Protein AF-A0A364XZM2-F1 (afdb_monomer_lite)

Radius of gyration: 12.2 Å; chains: 1; bounding box: 32×24×28 Å

Sequence (77 aa):
EHDWKGALTYRRHRSLRSSLVECAWSAIQKDPVMSQRYNELKQRLTGKRAIIVIARKLISRIYAVLKNQTPYQLGYA

Structure (mmCIF, N/CA/C/O backbone):
data_AF-A0A364XZM2-F1
#
_entry.id   AF-A0A364XZM2-F1
#
loop_
_atom_site.group_PDB
_atom_site.id
_atom_site.type_symbol
_atom_site.label_atom_id
_atom_site.label_alt_id
_atom_site.label_comp_id
_atom_site.label_asym_id
_atom_site.label_entity_id
_atom_site.label_seq_id
_atom_site.pdbx_PDB_ins_code
_atom_site.Cartn_x
_atom_site.Cartn_y
_atom_site.Cartn_z
_atom_site.occupancy
_atom_site.B_iso_or_equiv
_atom_site.auth_seq_id
_atom_site.auth_comp_id
_atom_site.auth_asym_id
_atom_site.auth_atom_id
_atom_site.pdbx_PDB_model_num
ATOM 1 N N . GLU A 1 1 ? 4.736 -12.131 6.375 1.00 54.12 1 GLU A N 1
ATOM 2 C CA . GLU A 1 1 ? 3.668 -11.888 5.378 1.00 54.12 1 GLU A CA 1
ATOM 3 C C . GLU A 1 1 ? 4.072 -12.455 4.023 1.00 54.12 1 GLU A C 1
ATOM 5 O O . GLU A 1 1 ? 5.222 -12.296 3.633 1.00 54.12 1 GLU A O 1
ATOM 10 N N . HIS A 1 2 ? 3.162 -13.136 3.323 1.00 62.72 2 HIS A N 1
ATOM 11 C CA . HIS A 1 2 ? 3.429 -13.685 1.991 1.00 62.72 2 HIS A CA 1
ATOM 12 C C . HIS A 1 2 ? 3.156 -12.600 0.932 1.00 62.72 2 HIS A C 1
ATOM 14 O O . HIS A 1 2 ? 2.004 -12.227 0.704 1.00 62.72 2 HIS A O 1
ATOM 20 N N . ASP A 1 3 ? 4.202 -12.079 0.284 1.00 68.00 3 ASP A N 1
ATOM 21 C CA . ASP A 1 3 ? 4.057 -11.078 -0.780 1.00 68.00 3 ASP A CA 1
ATOM 22 C C . ASP A 1 3 ? 3.522 -11.734 -2.063 1.00 68.00 3 ASP A C 1
ATOM 24 O O . ASP A 1 3 ? 4.269 -12.284 -2.875 1.00 68.00 3 ASP A O 1
ATOM 28 N N . TRP A 1 4 ? 2.201 -11.691 -2.248 1.00 67.88 4 TRP A N 1
ATOM 29 C CA . TRP A 1 4 ? 1.532 -12.279 -3.411 1.00 67.88 4 TRP A CA 1
ATOM 30 C C . TRP A 1 4 ? 1.984 -11.626 -4.729 1.00 67.88 4 TRP A C 1
ATOM 32 O O . TRP A 1 4 ? 1.689 -10.458 -5.003 1.00 67.88 4 TRP A O 1
ATOM 42 N N . LYS A 1 5 ? 2.620 -12.404 -5.612 1.00 67.44 5 LYS A N 1
ATOM 43 C CA . LYS A 1 5 ? 3.175 -11.941 -6.903 1.00 67.44 5 LYS A CA 1
ATOM 44 C C . LYS A 1 5 ? 2.159 -11.953 -8.068 1.00 67.44 5 LYS A C 1
ATOM 46 O O . LYS A 1 5 ? 2.531 -12.197 -9.209 1.00 67.44 5 LYS A O 1
ATOM 51 N N . GLY A 1 6 ? 0.875 -11.701 -7.791 1.00 73.75 6 GLY A N 1
ATOM 52 C CA . GLY A 1 6 ? -0.224 -11.729 -8.777 1.00 73.75 6 GLY A CA 1
ATOM 53 C C . GLY A 1 6 ? -0.780 -10.353 -9.177 1.00 73.75 6 GLY A C 1
ATOM 54 O O . GLY A 1 6 ? -0.334 -9.315 -8.686 1.00 73.75 6 GLY A O 1
ATOM 55 N N . ALA A 1 7 ? -1.819 -10.326 -10.020 1.00 74.81 7 ALA A N 1
ATOM 56 C CA . ALA A 1 7 ? -2.529 -9.099 -10.412 1.00 74.81 7 ALA A CA 1
ATOM 57 C C . ALA A 1 7 ? -3.346 -8.486 -9.253 1.00 74.81 7 ALA A C 1
ATOM 59 O O . ALA A 1 7 ? -3.913 -9.223 -8.451 1.00 74.81 7 ALA A O 1
ATOM 60 N N . LEU A 1 8 ? -3.437 -7.147 -9.170 1.00 75.88 8 LEU A N 1
ATOM 61 C CA . LEU A 1 8 ? -4.124 -6.428 -8.072 1.00 75.88 8 LEU A CA 1
ATOM 62 C C . LEU A 1 8 ? -5.532 -6.967 -7.752 1.00 75.88 8 LEU A C 1
ATOM 64 O O . LEU A 1 8 ? -5.849 -7.188 -6.590 1.00 75.88 8 LEU A O 1
ATOM 68 N N . THR A 1 9 ? -6.347 -7.210 -8.779 1.00 74.75 9 THR A N 1
ATOM 69 C CA . THR A 1 9 ? -7.713 -7.737 -8.670 1.00 74.75 9 THR A CA 1
ATOM 70 C C . THR A 1 9 ? -7.928 -8.848 -9.697 1.00 74.75 9 THR A C 1
ATOM 72 O O . THR A 1 9 ? -7.453 -8.731 -10.829 1.00 74.75 9 THR A O 1
ATOM 75 N N . TYR A 1 10 ? -8.668 -9.898 -9.321 1.00 75.50 10 TYR A N 1
ATOM 76 C CA . TYR A 1 10 ? -9.015 -11.014 -10.215 1.00 75.50 10 TYR A CA 1
ATOM 77 C C . TYR A 1 10 ? -9.948 -10.568 -11.351 1.00 75.50 10 TYR A C 1
ATOM 79 O O . TYR A 1 10 ? -9.671 -10.805 -12.520 1.00 75.50 10 TYR A O 1
ATOM 87 N N . ARG A 1 11 ? -10.998 -9.804 -11.017 1.00 79.12 11 ARG A N 1
ATOM 88 C CA . ARG A 1 11 ? -12.016 -9.307 -11.967 1.00 79.12 11 ARG A CA 1
ATOM 89 C C . ARG A 1 11 ? -11.513 -8.234 -12.948 1.00 79.12 11 ARG A C 1
ATOM 91 O O . ARG A 1 11 ? -12.268 -7.780 -13.795 1.00 79.12 11 ARG A O 1
ATOM 98 N N . ARG A 1 12 ? -10.260 -7.779 -12.807 1.00 78.81 12 ARG A N 1
ATOM 99 C CA . ARG A 1 12 ? -9.560 -6.846 -13.714 1.00 78.81 12 ARG A CA 1
ATOM 100 C C . ARG A 1 12 ? -10.298 -5.538 -14.072 1.00 78.81 12 ARG A C 1
ATOM 102 O O . ARG A 1 12 ? -9.986 -4.938 -15.096 1.00 78.81 12 ARG A O 1
ATOM 109 N N . HIS A 1 13 ? -11.200 -5.045 -13.218 1.00 86.88 13 HIS A N 1
ATOM 110 C CA . HIS A 1 13 ? -11.934 -3.794 -13.456 1.00 86.88 13 HIS A CA 1
ATOM 111 C C . HIS A 1 13 ? -10.976 -2.595 -13.600 1.00 86.88 13 HIS A C 1
ATOM 113 O O . HIS A 1 13 ? -10.255 -2.256 -12.657 1.00 86.88 13 HIS A O 1
ATOM 119 N N . ARG A 1 14 ? -10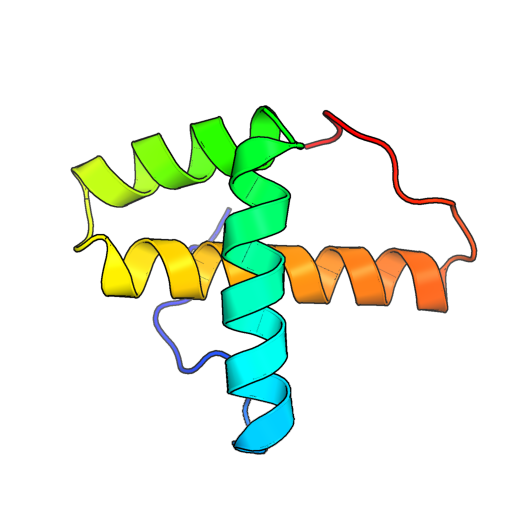.929 -1.979 -14.790 1.00 86.31 14 ARG A N 1
ATOM 120 C CA . ARG A 1 14 ? -9.880 -1.013 -15.169 1.00 86.31 14 ARG A CA 1
ATOM 121 C C . ARG A 1 14 ? -9.909 0.258 -14.318 1.00 86.31 14 ARG A C 1
ATOM 123 O O . ARG A 1 14 ? -8.877 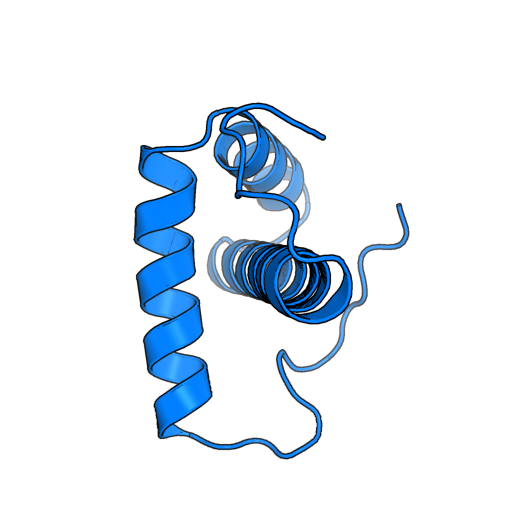0.614 -13.760 1.00 86.31 14 ARG A O 1
ATOM 130 N N . SER A 1 15 ? -11.073 0.899 -14.203 1.00 88.94 15 SER A N 1
ATOM 131 C CA . SER A 1 15 ? -11.231 2.160 -13.461 1.00 88.94 15 SER A CA 1
ATOM 132 C C . SER A 1 15 ? -10.853 1.984 -11.987 1.00 88.94 15 SER A C 1
ATOM 134 O O . SER A 1 15 ? -9.950 2.654 -11.498 1.00 88.94 15 SER A O 1
ATOM 136 N N . LEU A 1 16 ? -11.420 0.966 -11.332 1.00 87.88 16 LEU A N 1
ATOM 137 C CA . LEU A 1 16 ? -11.147 0.679 -9.920 1.00 87.88 16 LEU A CA 1
ATOM 138 C C . LEU A 1 16 ? -9.656 0.420 -9.654 1.00 87.88 16 LEU A C 1
ATOM 140 O O . LEU A 1 16 ? -9.125 0.844 -8.635 1.00 87.88 16 LEU A O 1
ATOM 144 N N . ARG A 1 17 ? -8.956 -0.255 -10.575 1.00 88.69 17 ARG A N 1
ATOM 145 C CA . ARG A 1 17 ? -7.509 -0.471 -10.446 1.00 88.69 17 ARG A CA 1
ATOM 146 C C . ARG A 1 17 ? -6.715 0.831 -10.510 1.00 88.69 17 ARG A C 1
ATOM 148 O O . ARG A 1 17 ? -5.753 0.939 -9.759 1.00 88.69 17 ARG A O 1
ATOM 155 N N . SER A 1 18 ? -7.081 1.765 -11.391 1.00 91.56 18 SER A N 1
ATOM 156 C CA . SER A 1 18 ? -6.412 3.073 -11.467 1.00 91.56 18 SER A CA 1
ATOM 157 C C . SER A 1 18 ? -6.607 3.835 -10.166 1.00 91.56 18 SER A C 1
ATOM 159 O O . SER A 1 18 ? -5.628 4.170 -9.506 1.00 91.56 18 SER A O 1
ATOM 161 N N . SER A 1 19 ? -7.863 3.959 -9.726 1.00 92.94 19 SER A N 1
ATOM 162 C CA . SER A 1 19 ? -8.206 4.668 -8.493 1.00 92.94 19 SER A CA 1
ATOM 163 C C . SER A 1 19 ? -7.495 4.074 -7.278 1.00 92.94 19 SER A C 1
ATOM 165 O O . SER A 1 19 ? -6.951 4.805 -6.466 1.00 92.94 19 SER A O 1
ATOM 167 N N . LEU A 1 20 ? -7.407 2.744 -7.168 1.00 92.50 20 LEU A N 1
ATOM 168 C CA . LEU A 1 20 ? -6.698 2.098 -6.059 1.00 92.50 20 LEU A CA 1
ATOM 169 C C . LEU A 1 20 ? -5.188 2.351 -6.068 1.00 92.50 20 LEU A C 1
ATOM 171 O O . LEU A 1 20 ? -4.586 2.453 -5.003 1.00 92.50 20 LEU A O 1
ATOM 175 N N . VAL A 1 21 ? -4.567 2.431 -7.246 1.00 93.56 21 VAL A N 1
ATOM 176 C CA . VAL A 1 21 ? -3.138 2.756 -7.361 1.00 93.56 21 VAL A CA 1
ATOM 177 C C . VAL A 1 21 ? -2.892 4.221 -6.999 1.00 93.56 21 VAL A C 1
ATOM 179 O O . VAL A 1 21 ? -1.943 4.507 -6.276 1.00 93.56 21 VAL A O 1
ATOM 182 N N . GLU A 1 22 ? -3.757 5.134 -7.438 1.00 94.88 22 GLU A N 1
ATOM 183 C CA . GLU A 1 22 ? -3.714 6.551 -7.050 1.00 94.88 22 GLU A CA 1
ATOM 184 C C . GLU A 1 22 ? -3.897 6.714 -5.535 1.00 94.88 22 GLU A C 1
ATOM 186 O O . GLU A 1 22 ? -3.068 7.340 -4.873 1.00 94.88 22 GLU A O 1
ATOM 191 N N . CYS A 1 23 ? -4.900 6.050 -4.952 1.00 94.06 23 CYS A N 1
ATOM 192 C CA . CYS A 1 23 ? -5.101 6.031 -3.505 1.00 94.06 23 CYS A CA 1
ATOM 193 C C . CYS A 1 23 ? -3.901 5.435 -2.761 1.00 94.06 23 CYS A C 1
ATOM 195 O O . CYS A 1 23 ? -3.553 5.926 -1.691 1.00 94.06 23 CYS A O 1
ATOM 197 N N . ALA A 1 24 ? -3.247 4.405 -3.305 1.00 94.06 24 ALA A N 1
ATOM 198 C CA . ALA A 1 24 ? -2.051 3.823 -2.702 1.00 94.06 24 ALA A CA 1
ATOM 199 C C . ALA A 1 24 ? -0.883 4.819 -2.658 1.00 94.06 24 ALA A C 1
ATOM 201 O O . ALA A 1 24 ? -0.176 4.872 -1.653 1.00 94.06 24 ALA A O 1
ATOM 202 N N . TRP A 1 25 ? -0.709 5.646 -3.694 1.00 95.25 25 TRP A N 1
ATOM 203 C CA . TRP A 1 25 ? 0.284 6.722 -3.675 1.00 95.25 25 TRP A CA 1
ATOM 204 C C . TRP A 1 25 ? -0.017 7.757 -2.592 1.00 95.25 25 TRP A C 1
ATOM 206 O O . TRP A 1 25 ? 0.883 8.128 -1.840 1.00 95.25 25 TRP A O 1
ATOM 216 N N . SER A 1 26 ? -1.279 8.166 -2.451 1.00 94.31 26 SER A N 1
ATOM 217 C CA . SER A 1 26 ? -1.688 9.056 -1.359 1.00 94.31 26 SER A CA 1
ATOM 218 C C . SER A 1 26 ? -1.530 8.405 0.021 1.00 94.31 26 SER A C 1
ATOM 220 O O . SER A 1 26 ? -1.155 9.079 0.977 1.00 94.31 26 SER A O 1
ATOM 222 N N . ALA A 1 27 ? -1.789 7.101 0.142 1.00 91.81 27 ALA A N 1
ATOM 223 C CA . ALA A 1 27 ? -1.665 6.366 1.398 1.00 91.81 27 ALA A CA 1
ATOM 224 C C . ALA A 1 27 ? -0.208 6.262 1.859 1.00 91.81 27 ALA A C 1
ATOM 226 O O . ALA A 1 27 ? 0.057 6.460 3.036 1.00 91.81 27 ALA A O 1
ATOM 227 N N . ILE A 1 28 ? 0.744 6.033 0.948 1.00 94.06 28 ILE A N 1
ATOM 228 C CA . ILE A 1 28 ? 2.183 6.016 1.266 1.00 94.06 28 ILE A CA 1
ATOM 229 C C . ILE A 1 28 ? 2.652 7.356 1.850 1.00 94.06 28 ILE A C 1
ATOM 231 O O . ILE A 1 28 ? 3.513 7.375 2.720 1.00 94.06 28 ILE A O 1
ATOM 235 N N . GLN A 1 29 ? 2.094 8.477 1.391 1.00 90.94 29 GLN A N 1
ATOM 236 C CA . GLN A 1 29 ? 2.465 9.798 1.906 1.00 90.94 29 GLN A CA 1
ATOM 237 C C . GLN A 1 29 ? 1.914 10.064 3.313 1.00 90.94 29 GLN A C 1
ATOM 239 O O . GLN A 1 29 ? 2.530 10.800 4.077 1.00 90.94 29 GLN A O 1
ATOM 244 N N . LYS A 1 30 ? 0.753 9.488 3.650 1.00 89.69 30 LYS A N 1
ATOM 245 C CA . LYS A 1 30 ? 0.051 9.738 4.920 1.00 89.69 30 LYS A CA 1
ATOM 246 C C . LYS A 1 30 ? 0.352 8.699 5.997 1.00 89.69 30 LYS A C 1
ATOM 248 O O . LYS A 1 30 ? 0.366 9.035 7.175 1.00 89.69 30 LYS A O 1
ATOM 253 N N . ASP A 1 31 ? 0.538 7.442 5.606 1.00 89.94 31 ASP A N 1
ATOM 254 C CA . ASP A 1 31 ? 0.701 6.315 6.518 1.00 89.94 31 ASP A CA 1
ATOM 255 C C . ASP A 1 31 ? 2.170 5.850 6.548 1.00 89.94 31 ASP A C 1
ATOM 257 O O . ASP A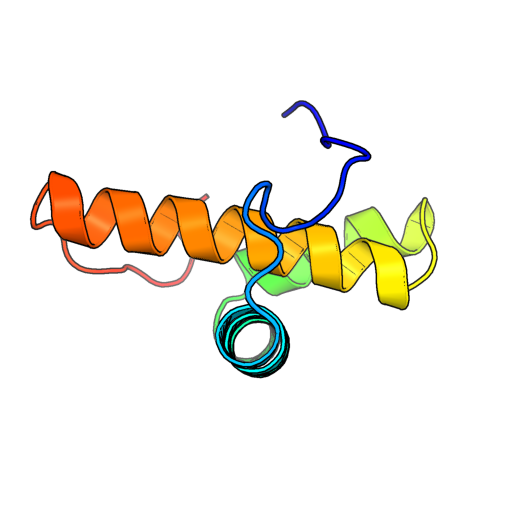 1 31 ? 2.661 5.277 5.562 1.00 89.94 31 ASP A O 1
ATOM 261 N N . PRO A 1 32 ? 2.881 6.053 7.675 1.00 89.94 32 PRO A N 1
ATOM 262 C CA . PRO A 1 32 ? 4.287 5.684 7.791 1.00 89.94 32 PRO A CA 1
ATOM 263 C C . PRO A 1 32 ? 4.517 4.175 7.641 1.00 89.94 32 PRO A C 1
ATOM 265 O O . PRO A 1 32 ? 5.544 3.778 7.092 1.00 89.94 32 PRO A O 1
ATOM 268 N N . VAL A 1 33 ? 3.557 3.325 8.027 1.00 91.31 33 VAL A N 1
ATOM 269 C CA . VAL A 1 33 ? 3.683 1.862 7.899 1.00 91.31 33 VAL A CA 1
ATOM 270 C C . VAL A 1 33 ? 3.652 1.439 6.434 1.00 91.31 33 VAL A C 1
ATOM 272 O O . VAL A 1 33 ? 4.453 0.612 5.990 1.00 91.31 33 VAL A O 1
ATOM 275 N N . MET A 1 34 ? 2.754 2.036 5.648 1.00 91.06 34 MET A N 1
ATOM 276 C CA . MET A 1 34 ? 2.679 1.776 4.208 1.00 91.06 34 MET A CA 1
ATOM 277 C C . MET A 1 34 ? 3.922 2.295 3.482 1.00 91.06 34 MET A C 1
ATOM 279 O O . MET A 1 34 ? 4.419 1.631 2.570 1.00 91.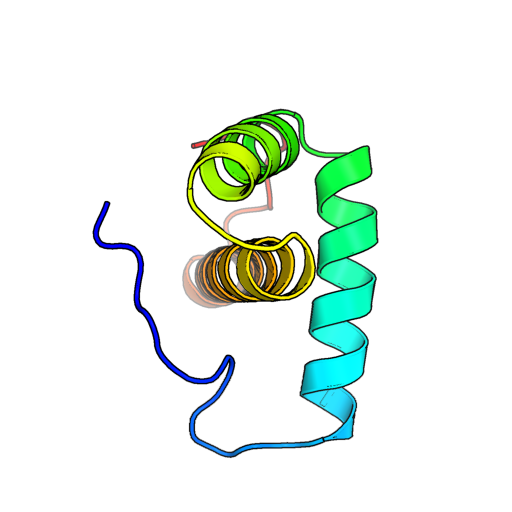06 34 MET A O 1
ATOM 283 N N . SER A 1 35 ? 4.452 3.443 3.914 1.00 93.00 35 SER A N 1
ATOM 284 C CA . SER A 1 35 ? 5.697 4.010 3.391 1.00 93.00 35 SER A CA 1
ATOM 285 C C . SER A 1 35 ? 6.909 3.128 3.673 1.00 93.00 35 SER A C 1
ATOM 287 O O . SER A 1 35 ? 7.653 2.774 2.754 1.00 93.00 35 SER A O 1
ATOM 289 N N . GLN A 1 36 ? 7.069 2.687 4.922 1.00 93.44 36 GLN A N 1
ATOM 290 C CA . GLN A 1 36 ? 8.136 1.771 5.306 1.00 93.44 36 GLN A CA 1
ATOM 291 C C . GLN A 1 36 ? 8.060 0.481 4.488 1.00 93.44 36 GLN A C 1
ATOM 293 O O . GLN A 1 36 ? 9.051 0.073 3.877 1.00 93.44 36 GLN A O 1
ATOM 298 N N . ARG A 1 37 ? 6.866 -0.116 4.382 1.00 91.56 37 ARG A N 1
ATOM 299 C CA . ARG A 1 37 ? 6.684 -1.338 3.598 1.00 91.56 37 ARG A CA 1
ATOM 300 C C . ARG A 1 37 ? 7.011 -1.130 2.121 1.00 91.56 37 ARG A C 1
ATOM 302 O O . ARG A 1 37 ? 7.600 -2.008 1.495 1.00 91.56 37 ARG A O 1
ATOM 309 N N . TYR A 1 38 ? 6.651 0.017 1.549 1.00 93.25 38 TYR A N 1
ATOM 310 C CA . TYR A 1 38 ? 7.001 0.348 0.169 1.00 93.25 38 TYR A CA 1
ATOM 311 C C . TYR A 1 38 ? 8.520 0.416 -0.026 1.00 93.25 38 TYR A C 1
ATOM 313 O O . TYR A 1 38 ? 9.034 -0.138 -0.999 1.00 93.25 38 TYR A O 1
ATOM 321 N N . ASN A 1 39 ? 9.243 1.033 0.911 1.00 94.06 39 ASN A N 1
ATOM 322 C CA . ASN A 1 39 ? 10.701 1.132 0.861 1.00 94.06 39 ASN A CA 1
ATOM 323 C C . ASN A 1 39 ? 11.377 -0.241 0.970 1.00 94.06 39 ASN A C 1
ATOM 325 O O . ASN A 1 39 ? 12.271 -0.534 0.178 1.00 94.06 39 ASN A O 1
ATOM 329 N N . GLU A 1 40 ? 10.906 -1.115 1.864 1.00 93.25 40 GLU A N 1
ATOM 330 C CA . GLU A 1 40 ? 11.366 -2.510 1.953 1.00 93.25 40 GLU A CA 1
ATOM 331 C C . GLU A 1 40 ? 11.142 -3.268 0.637 1.00 93.25 40 GLU A C 1
ATOM 333 O O . GLU A 1 40 ? 12.027 -3.964 0.134 1.00 93.25 40 GLU A O 1
ATOM 338 N N . LEU A 1 41 ? 9.959 -3.111 0.036 1.00 91.75 41 LEU A N 1
ATOM 339 C CA . LEU A 1 41 ? 9.622 -3.755 -1.231 1.00 91.75 41 LEU A CA 1
ATOM 340 C C . LEU A 1 41 ? 10.475 -3.218 -2.382 1.00 91.75 41 LEU A C 1
ATOM 342 O O . LEU A 1 41 ? 10.875 -3.995 -3.245 1.00 91.75 41 LEU A O 1
ATOM 346 N N . LYS A 1 42 ? 10.792 -1.919 -2.390 1.00 92.69 42 LYS A N 1
ATOM 347 C CA . LYS A 1 42 ? 11.622 -1.276 -3.418 1.00 92.69 42 LYS A CA 1
ATOM 348 C C . LYS A 1 42 ? 13.059 -1.813 -3.440 1.00 92.69 42 LYS A C 1
ATOM 350 O O . LYS A 1 42 ? 13.688 -1.783 -4.492 1.00 92.69 42 LYS A O 1
ATOM 355 N N . GLN A 1 43 ? 13.563 -2.349 -2.326 1.00 91.94 43 GLN A N 1
ATOM 356 C CA . GLN A 1 43 ? 14.878 -3.006 -2.288 1.00 91.94 43 GLN A CA 1
ATOM 357 C C . GLN A 1 43 ? 14.894 -4.339 -3.053 1.00 91.94 43 GLN A C 1
ATOM 359 O O . GLN A 1 43 ? 15.931 -4.743 -3.568 1.00 91.94 43 GLN A O 1
ATOM 364 N N . ARG A 1 44 ? 13.750 -5.034 -3.138 1.00 89.12 44 ARG A N 1
ATOM 365 C CA . ARG A 1 44 ? 13.635 -6.373 -3.751 1.00 89.12 44 ARG A CA 1
ATOM 366 C C . ARG A 1 44 ? 12.887 -6.372 -5.090 1.00 89.12 44 ARG A C 1
ATOM 368 O O . ARG A 1 44 ? 12.955 -7.345 -5.836 1.00 89.12 44 ARG A O 1
ATOM 375 N N . LEU A 1 45 ? 12.120 -5.320 -5.380 1.00 87.00 45 LEU A N 1
ATOM 376 C CA . LEU A 1 45 ? 11.206 -5.207 -6.518 1.00 87.00 45 LEU A CA 1
ATOM 377 C C . LEU A 1 45 ? 11.320 -3.832 -7.183 1.00 87.00 45 LEU A C 1
ATOM 379 O O . LEU A 1 45 ? 11.633 -2.828 -6.553 1.00 87.00 45 LEU A O 1
ATOM 383 N N . THR A 1 46 ? 10.931 -3.749 -8.455 1.00 90.31 46 THR A N 1
ATOM 384 C CA . THR A 1 46 ? 10.732 -2.460 -9.132 1.00 90.31 46 THR A CA 1
ATOM 385 C C . THR A 1 46 ? 9.630 -1.647 -8.442 1.00 90.31 46 THR A C 1
ATOM 387 O O . THR A 1 46 ? 8.600 -2.210 -8.064 1.00 90.31 46 THR A O 1
ATOM 390 N N . GLY A 1 47 ? 9.761 -0.316 -8.391 1.00 88.75 47 GLY A N 1
ATOM 391 C CA . GLY A 1 47 ? 8.758 0.576 -7.782 1.00 88.75 47 GLY A CA 1
ATOM 392 C C . GLY A 1 47 ? 7.324 0.356 -8.294 1.00 88.75 47 GLY A C 1
ATOM 393 O O . GLY A 1 47 ? 6.384 0.313 -7.506 1.00 88.75 47 GLY A O 1
ATOM 394 N N . LYS A 1 48 ? 7.155 0.073 -9.597 1.00 90.38 48 LYS A N 1
ATOM 395 C CA . LYS A 1 48 ? 5.854 -0.286 -10.201 1.00 90.38 48 LYS A CA 1
ATOM 396 C C . LYS A 1 48 ? 5.228 -1.550 -9.598 1.00 90.38 48 LYS A C 1
ATOM 398 O O . LYS A 1 48 ? 4.013 -1.637 -9.478 1.00 90.38 48 LYS A O 1
ATOM 403 N N . ARG A 1 49 ? 6.035 -2.552 -9.238 1.00 89.56 49 ARG A N 1
ATOM 404 C CA . ARG A 1 49 ? 5.546 -3.769 -8.571 1.00 89.56 49 ARG A CA 1
ATOM 405 C C . ARG A 1 49 ? 5.307 -3.520 -7.086 1.00 89.56 49 ARG A C 1
ATOM 407 O O . ARG A 1 49 ? 4.302 -3.992 -6.566 1.00 89.56 49 ARG A O 1
ATOM 414 N N . ALA A 1 50 ? 6.169 -2.740 -6.436 1.00 92.56 50 ALA A N 1
ATOM 415 C CA . ALA A 1 50 ? 6.011 -2.374 -5.032 1.00 92.56 50 ALA A CA 1
ATOM 416 C C . ALA A 1 50 ? 4.680 -1.640 -4.781 1.00 92.56 50 ALA A C 1
ATOM 418 O O . ALA A 1 50 ? 3.925 -2.049 -3.901 1.00 92.56 50 ALA A O 1
ATOM 419 N N . ILE A 1 51 ? 4.315 -0.651 -5.610 1.00 92.88 51 ILE A N 1
ATOM 420 C CA . ILE A 1 51 ? 3.035 0.065 -5.456 1.00 92.88 51 ILE A CA 1
ATOM 421 C C . ILE A 1 51 ? 1.818 -0.853 -5.638 1.00 92.88 51 ILE A C 1
ATOM 423 O O . ILE A 1 51 ? 0.823 -0.698 -4.939 1.00 92.88 51 ILE A O 1
ATOM 427 N N . ILE A 1 52 ? 1.896 -1.863 -6.514 1.00 91.25 52 ILE A N 1
ATOM 428 C CA . ILE A 1 52 ? 0.808 -2.840 -6.695 1.00 91.25 52 ILE A CA 1
ATOM 429 C C . ILE A 1 52 ? 0.604 -3.673 -5.423 1.00 91.25 52 ILE A C 1
ATOM 431 O O . ILE A 1 52 ? -0.534 -3.972 -5.060 1.00 91.25 52 ILE A O 1
ATOM 435 N N . VAL A 1 53 ? 1.687 -4.040 -4.733 1.00 91.00 53 VAL A N 1
ATOM 436 C CA . VAL A 1 53 ? 1.605 -4.760 -3.454 1.00 91.00 53 VAL A CA 1
ATOM 437 C C . VAL A 1 53 ? 0.978 -3.871 -2.377 1.00 91.00 53 VAL A 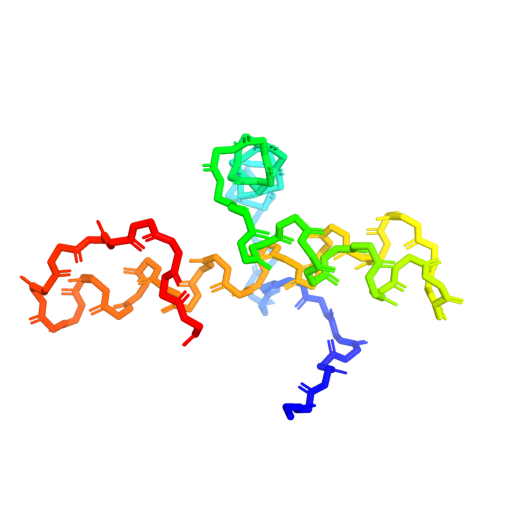C 1
ATOM 439 O O . VAL A 1 53 ? 0.074 -4.327 -1.677 1.00 91.00 53 VAL A O 1
ATOM 442 N N . ILE A 1 54 ? 1.376 -2.595 -2.297 1.00 92.75 54 ILE A N 1
ATOM 443 C CA . ILE A 1 54 ? 0.774 -1.627 -1.366 1.00 92.75 54 ILE A CA 1
ATOM 444 C C . ILE A 1 54 ? -0.713 -1.420 -1.657 1.00 92.75 54 ILE A C 1
ATOM 446 O O . ILE A 1 54 ? -1.529 -1.515 -0.746 1.00 92.75 54 ILE A O 1
ATOM 450 N N . ALA A 1 55 ? -1.093 -1.235 -2.923 1.00 92.56 55 ALA A N 1
ATOM 451 C CA . ALA A 1 55 ? -2.494 -1.116 -3.314 1.00 92.56 55 ALA A CA 1
ATOM 452 C C . ALA A 1 55 ? -3.311 -2.348 -2.892 1.00 92.56 55 ALA A C 1
ATOM 454 O O . ALA A 1 55 ? -4.443 -2.204 -2.441 1.00 92.56 55 ALA A O 1
ATOM 455 N N . ARG A 1 56 ? -2.746 -3.564 -2.962 1.00 89.81 56 ARG A N 1
ATOM 456 C CA . ARG A 1 56 ? -3.441 -4.765 -2.472 1.00 89.81 56 ARG A CA 1
ATOM 457 C C . ARG A 1 56 ? -3.630 -4.734 -0.956 1.00 89.81 56 ARG A C 1
ATOM 459 O O . ARG A 1 56 ? -4.723 -5.037 -0.488 1.00 89.81 56 ARG A O 1
ATOM 466 N N . LYS A 1 57 ? -2.596 -4.352 -0.198 1.00 89.56 57 LYS A N 1
ATOM 467 C CA . LYS A 1 57 ? -2.706 -4.192 1.261 1.00 89.56 57 LYS A CA 1
ATOM 468 C C . LYS A 1 57 ? -3.761 -3.149 1.631 1.00 89.56 57 LYS A C 1
ATOM 470 O O . LYS A 1 57 ? -4.562 -3.387 2.530 1.00 89.56 57 LYS A O 1
ATOM 475 N N . LEU A 1 58 ? -3.804 -2.036 0.901 1.00 91.19 58 LEU A N 1
ATOM 476 C CA . LEU A 1 58 ? -4.800 -0.989 1.094 1.00 91.19 58 LEU A CA 1
ATOM 477 C C . LEU A 1 58 ? -6.226 -1.519 0.885 1.00 91.19 58 LEU A C 1
ATOM 479 O O . LEU A 1 58 ? -7.085 -1.273 1.724 1.00 91.19 58 LEU A O 1
ATOM 483 N N . ILE A 1 59 ? -6.471 -2.308 -0.168 1.00 90.62 59 ILE A N 1
ATOM 484 C CA . ILE A 1 59 ? -7.778 -2.954 -0.392 1.00 90.62 59 ILE A CA 1
ATOM 485 C C . ILE A 1 59 ? -8.157 -3.852 0.785 1.00 90.62 59 ILE A C 1
ATOM 487 O O . ILE A 1 59 ? -9.297 -3.798 1.2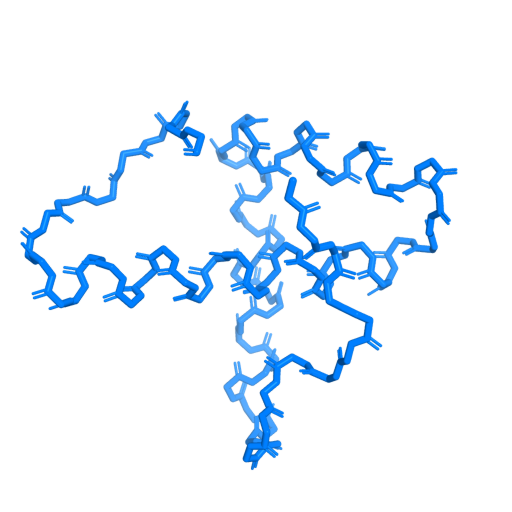37 1.00 90.62 59 ILE A O 1
ATOM 491 N N . SER A 1 60 ? -7.227 -4.665 1.294 1.00 88.69 60 SER A N 1
ATOM 492 C CA . SER A 1 60 ? -7.497 -5.528 2.449 1.00 88.69 60 SER A CA 1
ATOM 493 C C . SER A 1 60 ? -7.876 -4.718 3.691 1.00 88.69 60 SER A C 1
ATOM 495 O O . SER A 1 60 ? -8.799 -5.107 4.404 1.00 88.69 60 SER A O 1
ATOM 497 N N . ARG A 1 61 ? -7.225 -3.569 3.924 1.00 88.62 61 ARG A N 1
ATOM 498 C CA . ARG A 1 61 ? -7.586 -2.656 5.020 1.00 88.62 61 ARG A CA 1
ATOM 499 C C . ARG A 1 61 ? -8.956 -2.015 4.808 1.00 88.62 61 ARG A C 1
ATOM 501 O O . ARG A 1 61 ? -9.761 -2.017 5.729 1.00 88.62 61 ARG A O 1
ATOM 508 N N . ILE A 1 62 ? -9.259 -1.540 3.597 1.00 90.44 62 ILE A N 1
ATOM 509 C CA . ILE A 1 62 ? -10.588 -1.008 3.249 1.00 90.44 62 ILE A CA 1
ATOM 510 C C . ILE A 1 62 ? -11.663 -2.076 3.481 1.00 90.44 62 ILE A C 1
ATOM 512 O O . ILE A 1 62 ? -12.690 -1.802 4.092 1.00 90.44 62 ILE A O 1
ATOM 516 N N . TYR A 1 63 ? -11.415 -3.312 3.045 1.00 90.62 63 TYR A N 1
ATOM 517 C CA . TYR A 1 63 ? -12.333 -4.425 3.262 1.00 90.62 63 TYR A CA 1
ATOM 518 C C . TYR A 1 63 ? -12.541 -4.718 4.752 1.00 90.62 63 TYR A C 1
ATOM 520 O O . TYR A 1 63 ? -13.677 -4.929 5.167 1.00 90.62 63 TYR A O 1
ATOM 528 N N . ALA A 1 64 ? -11.480 -4.688 5.564 1.00 90.00 64 ALA A N 1
ATOM 529 C CA . ALA A 1 64 ? -11.585 -4.862 7.011 1.00 90.00 64 ALA A CA 1
ATOM 530 C C . ALA A 1 64 ? -12.430 -3.757 7.668 1.00 90.00 64 ALA A C 1
ATOM 532 O O . ALA A 1 64 ? -13.290 -4.075 8.482 1.00 90.00 64 ALA A O 1
ATOM 533 N N . VAL A 1 65 ? -12.253 -2.492 7.270 1.00 91.62 65 VAL A N 1
ATOM 534 C CA . VAL A 1 65 ? -13.079 -1.362 7.739 1.00 91.62 65 VAL A CA 1
ATOM 535 C C . VAL A 1 65 ? -14.549 -1.579 7.381 1.00 91.62 65 VAL A C 1
ATOM 537 O O . VAL A 1 65 ? -15.417 -1.475 8.241 1.00 91.62 65 VAL A O 1
ATOM 540 N N . LEU A 1 66 ? -14.838 -1.941 6.127 1.00 91.25 66 LEU A N 1
ATOM 541 C CA . LEU A 1 66 ? -16.210 -2.176 5.667 1.00 91.25 66 LEU A CA 1
ATOM 542 C C . LEU A 1 66 ? -16.864 -3.370 6.373 1.00 91.25 66 LEU A C 1
ATOM 544 O O . LEU A 1 66 ? -18.041 -3.312 6.726 1.00 91.25 66 LEU A O 1
ATOM 548 N N . LYS A 1 67 ? -16.107 -4.452 6.580 1.00 93.69 67 LYS A N 1
ATOM 549 C CA . LYS A 1 67 ? -16.608 -5.690 7.183 1.00 93.69 67 LYS A CA 1
ATOM 550 C C . LYS A 1 67 ? -16.797 -5.568 8.693 1.00 93.69 67 LYS A C 1
ATOM 552 O O . LYS A 1 67 ? -17.820 -6.003 9.208 1.00 93.69 67 LYS A O 1
ATOM 557 N N . ASN A 1 68 ? -15.809 -5.013 9.386 1.00 91.62 68 ASN A N 1
ATOM 558 C CA . ASN A 1 68 ? -15.757 -4.999 10.847 1.00 91.62 68 ASN A CA 1
ATOM 559 C C . ASN A 1 68 ? -16.270 -3.680 11.441 1.00 91.62 68 ASN A C 1
ATOM 561 O O . ASN A 1 68 ? -16.338 -3.565 12.658 1.00 91.62 68 ASN A O 1
ATOM 565 N N . GLN A 1 69 ? -16.600 -2.684 10.605 1.00 89.56 69 GLN A N 1
ATOM 566 C CA . GLN A 1 69 ? -17.058 -1.347 11.015 1.00 89.56 69 GLN A CA 1
ATOM 567 C C . GLN A 1 69 ? -16.070 -0.610 11.942 1.00 89.56 69 GLN A C 1
ATOM 569 O O . GLN A 1 69 ? -16.421 0.355 12.615 1.00 89.56 69 GLN A O 1
ATOM 574 N N . THR A 1 70 ? -14.806 -1.040 11.967 1.00 84.50 70 THR A N 1
ATOM 575 C CA . THR A 1 70 ? -13.736 -0.396 12.730 1.00 84.50 70 THR A CA 1
ATOM 576 C C . THR A 1 70 ? -13.090 0.698 11.883 1.00 84.50 70 THR A C 1
ATOM 578 O O . THR A 1 70 ? -12.702 0.410 10.746 1.00 84.50 70 THR A O 1
ATOM 581 N N . PRO A 1 71 ? -12.927 1.928 12.397 1.00 84.12 71 PRO A N 1
ATOM 582 C CA . PRO A 1 71 ? -12.349 3.023 11.629 1.00 84.12 71 PRO A CA 1
ATOM 583 C C . PRO A 1 71 ? -10.888 2.749 11.255 1.00 84.12 71 PRO A C 1
ATOM 585 O O . PRO A 1 71 ? -10.144 2.105 11.995 1.00 84.12 71 PRO A O 1
ATOM 588 N N . TYR A 1 72 ? -10.468 3.266 10.099 1.00 82.81 72 TYR A N 1
ATOM 589 C CA . TYR A 1 72 ? -9.075 3.190 9.662 1.00 82.81 72 TYR A CA 1
ATOM 590 C C . TYR A 1 72 ? -8.178 4.000 10.605 1.00 82.81 72 TYR A C 1
ATOM 592 O O . TYR A 1 72 ? -8.406 5.193 10.799 1.00 82.81 72 TYR A O 1
ATOM 600 N N . GLN A 1 73 ? -7.136 3.369 11.143 1.00 82.62 73 GLN A N 1
ATOM 601 C CA . GLN A 1 73 ? -6.146 4.023 11.997 1.00 82.62 73 GLN A CA 1
ATOM 602 C C . GLN A 1 73 ? -4.799 4.111 11.279 1.00 82.62 73 GLN A C 1
ATOM 604 O O . GLN A 1 73 ? -4.335 3.149 10.663 1.00 82.62 73 GLN A O 1
ATOM 609 N N . LEU A 1 74 ? -4.176 5.287 11.352 1.00 80.56 74 LEU A N 1
ATOM 610 C CA . LEU A 1 74 ? -2.847 5.534 10.796 1.00 80.56 74 LEU A CA 1
ATOM 611 C C . LEU A 1 74 ? -1.788 4.843 11.663 1.00 80.56 74 LEU A C 1
ATOM 613 O O . LEU A 1 74 ? -1.848 4.927 12.887 1.00 80.56 74 LEU A O 1
ATOM 617 N N . GLY A 1 75 ? -0.813 4.179 11.037 1.00 70.44 75 GLY A N 1
ATOM 618 C CA . GLY A 1 75 ? 0.308 3.563 11.752 1.00 70.44 75 GLY A CA 1
ATOM 619 C C . GLY A 1 75 ? 0.046 2.170 12.337 1.00 70.44 75 GLY A C 1
ATOM 620 O O . GLY A 1 75 ? 0.931 1.615 12.982 1.00 70.44 75 GLY A O 1
ATOM 621 N N . TYR A 1 76 ? -1.125 1.575 12.101 1.00 68.12 76 TYR A N 1
ATOM 622 C CA . TYR A 1 76 ? -1.378 0.180 12.472 1.00 68.12 76 TYR A CA 1
ATOM 623 C C . TYR A 1 76 ? -0.754 -0.761 11.430 1.00 68.12 76 TYR A C 1
ATOM 625 O O . TYR A 1 76 ? -0.841 -0.471 10.233 1.00 68.12 76 TYR A O 1
ATOM 633 N N . ALA A 1 77 ? -0.104 -1.848 11.860 1.00 57.50 77 ALA A N 1
ATOM 634 C CA . ALA A 1 77 ? 0.544 -2.835 10.984 1.00 57.50 77 ALA A CA 1
ATOM 635 C C . ALA A 1 77 ? -0.465 -3.830 10.402 1.00 57.50 77 ALA A C 1
ATOM 637 O O . ALA A 1 77 ? -1.134 -4.520 11.199 1.00 57.50 77 ALA A O 1
#

pLDDT: mean 86.55, std 9.18, range [54.12, 95.25]

Foldseek 3Di:
DDQDQDFLDPVPPPVVLVVLLVVLVVLLVQAVVLVVQLVVVVVVDPSVSSSSSSSSVVVVQVVCCVPVVDDDDGHDD

Organism: NCBI:txid2059302

Secondary structure (DSSP, 8-state):
-----S-S-TT--HHHHHHHHHHHHHHHHH-HHHHHHHHHHHHHS-HHHHHHHHHHHHHHHHHHHHHH-PPP-TT--

InterPro domains:
  IPR047650 Transposase IS110-like [PTHR33055] (7-73)